Protein AF-A0A3T1CAH4-F1 (afdb_monomer_lite)

Radius of gyration: 16.32 Å; chains: 1; bounding box: 44×42×36 Å

Sequence (102 aa):
MAYEGTAIPLAWFVMNKAGNSCTDERIKLLEKVIRQLGPSKIAGLIGDREFIGSQWFDYLIKSEIPFYMRIREDTLVEGARNGYAVSLRDVFRHLKEGKKKC

Secondary structure (DSSP, 8-state):
-EETTEEPP------SSSSPPPHHHHHHHHHHHHHHH-GGG---EEE-TTS--HHHHHHHHHTT--EEE---TT-EEE-TTTS-EEEHHHHHTTPPTT----

pLDDT: mean 87.18, std 7.25, range [49.06, 94.44]

Foldseek 3Di:
DADPNHDDDPDDDDDPDPDDDDLVRVLVGVVVSCVVCPLVNQQAEEEEQVQDDPVSVVSCVVVVGHYDYHHDQQDWDQDPPPRDTDGNCVVCVVPDPPDDDD

Structure (mmCIF, N/CA/C/O backbone):
data_AF-A0A3T1CAH4-F1
#
_entry.id   AF-A0A3T1CAH4-F1
#
loop_
_atom_site.group_PDB
_atom_site.id
_atom_site.type_symbol
_atom_site.label_atom_id
_atom_site.label_alt_id
_atom_site.label_comp_id
_atom_site.label_asym_id
_atom_site.label_entity_id
_atom_site.label_seq_id
_atom_site.pdbx_PDB_ins_code
_atom_site.Cartn_x
_atom_site.Cartn_y
_atom_site.Cartn_z
_atom_site.occupancy
_atom_site.B_iso_or_equiv
_atom_site.auth_seq_id
_atom_site.auth_comp_id
_atom_site.auth_asym_id
_atom_site.auth_atom_id
_atom_site.pdbx_PDB_model_num
ATOM 1 N N . MET A 1 1 ? -11.649 -2.614 3.405 1.00 61.56 1 MET A N 1
ATOM 2 C CA . MET A 1 1 ? -12.654 -3.389 4.160 1.00 61.56 1 MET A CA 1
ATOM 3 C C . MET A 1 1 ? -14.029 -2.954 3.704 1.00 61.56 1 MET A C 1
ATOM 5 O O . MET A 1 1 ? -14.239 -1.758 3.548 1.00 61.56 1 MET A O 1
ATOM 9 N N . ALA A 1 2 ? -14.919 -3.907 3.463 1.00 77.31 2 ALA A N 1
ATOM 10 C CA . ALA A 1 2 ? -16.329 -3.645 3.233 1.00 77.31 2 ALA A CA 1
ATOM 11 C C . ALA A 1 2 ? -17.116 -4.573 4.157 1.00 77.31 2 ALA A C 1
ATOM 13 O O . ALA A 1 2 ? -16.787 -5.754 4.252 1.00 77.31 2 ALA A O 1
ATOM 14 N N . TYR A 1 3 ? -18.096 -4.030 4.862 1.00 83.50 3 TYR A N 1
ATOM 15 C CA . TYR A 1 3 ? -19.035 -4.801 5.661 1.00 83.50 3 TYR A CA 1
ATOM 16 C C . TYR A 1 3 ? -20.366 -4.780 4.917 1.00 83.50 3 TYR A C 1
ATOM 18 O O . TYR A 1 3 ? -20.869 -3.701 4.613 1.00 83.50 3 TYR A O 1
ATOM 26 N N . GLU A 1 4 ? -20.870 -5.954 4.531 1.00 90.81 4 GLU A N 1
ATOM 27 C CA . GLU A 1 4 ? -22.120 -6.088 3.760 1.00 90.81 4 GLU A CA 1
ATOM 28 C C . GLU A 1 4 ? -22.153 -5.199 2.499 1.00 90.81 4 GLU A C 1
ATOM 30 O O . GLU A 1 4 ? -23.119 -4.503 2.206 1.00 90.81 4 GLU A O 1
ATOM 35 N N . GLY A 1 5 ? -21.038 -5.168 1.760 1.00 90.00 5 GLY A N 1
ATOM 36 C CA . GLY A 1 5 ? -20.896 -4.351 0.547 1.00 90.00 5 GLY A CA 1
ATOM 37 C C . GLY A 1 5 ? -20.651 -2.858 0.797 1.00 90.00 5 GLY A C 1
ATOM 38 O O . GLY A 1 5 ? -20.352 -2.128 -0.145 1.00 90.00 5 GLY A O 1
ATOM 39 N N . THR A 1 6 ? -20.686 -2.404 2.050 1.00 87.88 6 THR A N 1
ATOM 40 C CA . THR A 1 6 ? -20.464 -1.002 2.414 1.00 87.88 6 THR A 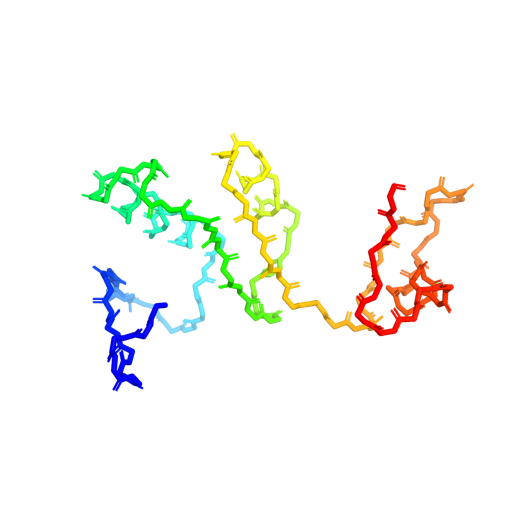CA 1
ATOM 41 C C . THR A 1 6 ? -19.029 -0.776 2.871 1.00 87.88 6 THR A C 1
ATOM 43 O O . THR A 1 6 ? -18.547 -1.415 3.809 1.00 87.88 6 THR A O 1
ATOM 46 N N . ALA A 1 7 ? -18.324 0.153 2.226 1.00 88.38 7 ALA A N 1
ATOM 47 C CA . ALA A 1 7 ? -16.998 0.570 2.666 1.00 88.38 7 ALA A CA 1
ATOM 48 C C . ALA A 1 7 ? -17.106 1.417 3.942 1.00 88.38 7 ALA A C 1
ATOM 50 O O . ALA A 1 7 ? -17.746 2.466 3.942 1.00 88.38 7 ALA A O 1
ATOM 51 N N . ILE A 1 8 ? -16.455 0.974 5.019 1.00 89.12 8 ILE A N 1
ATOM 52 C CA . ILE A 1 8 ? -16.429 1.702 6.293 1.00 89.12 8 ILE A CA 1
ATOM 53 C C . ILE A 1 8 ? -15.065 2.390 6.437 1.00 89.12 8 ILE A C 1
ATOM 55 O O . ILE A 1 8 ? -14.041 1.697 6.492 1.00 89.12 8 ILE A O 1
ATOM 59 N N . PRO A 1 9 ? -15.013 3.733 6.500 1.00 91.00 9 PRO A N 1
ATOM 60 C CA . PRO A 1 9 ? -13.768 4.446 6.736 1.00 91.00 9 PRO A CA 1
ATOM 61 C C . PRO A 1 9 ? -13.323 4.248 8.190 1.00 91.00 9 PRO A C 1
ATOM 63 O O . PRO A 1 9 ? -14.076 4.509 9.122 1.00 91.00 9 PRO A O 1
ATOM 66 N N . LEU A 1 10 ? -12.081 3.805 8.389 1.00 90.19 10 LEU A N 1
ATOM 67 C CA . LEU A 1 10 ? -11.521 3.587 9.731 1.00 90.19 10 LEU A CA 1
ATOM 68 C C . LEU A 1 10 ? -10.802 4.816 10.282 1.00 90.19 10 LEU A C 1
ATOM 70 O O . LEU A 1 10 ? -10.833 5.093 11.476 1.00 90.19 10 LEU A O 1
ATOM 74 N N . ALA A 1 11 ? -10.103 5.532 9.407 1.00 91.62 11 ALA A N 1
ATOM 75 C CA . ALA A 1 11 ? -9.340 6.711 9.758 1.00 91.62 11 ALA A CA 1
ATOM 76 C C . ALA A 1 11 ? -9.207 7.611 8.533 1.00 91.62 11 ALA A C 1
ATOM 78 O O . ALA A 1 11 ? -9.092 7.136 7.404 1.00 91.62 11 ALA A O 1
ATOM 79 N N . TRP A 1 12 ? -9.174 8.914 8.781 1.00 92.12 12 TRP A N 1
ATOM 80 C CA . TRP A 1 12 ? -8.864 9.937 7.793 1.00 92.12 12 TRP A CA 1
ATOM 81 C C . TRP A 1 12 ? -8.148 11.104 8.474 1.00 92.12 12 TRP A C 1
ATOM 83 O O . TRP A 1 12 ? -8.161 11.240 9.705 1.00 92.12 12 TRP A O 1
ATOM 93 N N . PHE A 1 13 ? -7.532 11.949 7.654 1.00 87.69 13 PHE A N 1
ATOM 94 C CA . PHE A 1 13 ? -7.056 13.269 8.044 1.00 87.69 13 PHE A CA 1
ATOM 95 C C . PHE A 1 13 ? -7.684 14.299 7.114 1.00 87.69 13 PHE A C 1
ATOM 97 O O . PHE A 1 13 ? -7.812 14.054 5.916 1.00 87.69 13 PHE A O 1
ATOM 104 N N . VAL A 1 14 ? -8.059 15.452 7.664 1.00 88.00 14 VAL A N 1
ATOM 105 C CA . VAL A 1 14 ? -8.413 16.616 6.851 1.00 88.00 14 VAL A CA 1
ATOM 106 C C . VAL A 1 14 ? -7.116 17.337 6.520 1.00 88.00 14 VAL A C 1
ATOM 108 O O . VAL A 1 14 ? -6.363 17.716 7.417 1.00 88.00 14 VAL A O 1
ATOM 111 N N . MET A 1 15 ? -6.824 17.467 5.232 1.00 82.81 15 MET A N 1
ATOM 112 C CA . MET A 1 15 ? -5.585 18.066 4.758 1.00 82.81 15 MET A CA 1
ATOM 113 C C . MET A 1 15 ? -5.827 19.541 4.441 1.00 82.81 15 MET A C 1
ATOM 115 O O . MET A 1 15 ? -6.630 19.863 3.573 1.00 82.81 15 MET A O 1
ATOM 119 N N . ASN A 1 16 ? -5.095 20.441 5.102 1.00 80.38 16 ASN A N 1
ATOM 120 C CA . ASN A 1 16 ? -5.120 21.884 4.815 1.00 80.38 16 ASN A CA 1
ATOM 121 C C . ASN A 1 16 ? -4.214 22.257 3.625 1.00 80.38 16 ASN A C 1
ATOM 123 O O . ASN A 1 16 ? -3.519 23.269 3.650 1.00 80.38 16 ASN A O 1
ATOM 127 N N . LYS A 1 17 ? -4.180 21.415 2.588 1.00 81.81 17 LYS A N 1
ATOM 128 C CA . LYS A 1 17 ? -3.428 21.664 1.354 1.00 81.81 17 LYS A CA 1
ATOM 129 C C . LYS A 1 17 ? -4.221 21.189 0.143 1.00 81.81 17 LYS A C 1
ATOM 131 O O . LYS A 1 17 ? -4.947 20.203 0.226 1.00 81.81 17 LYS A O 1
ATOM 136 N N . ALA A 1 18 ? -4.045 21.874 -0.983 1.00 72.25 18 ALA A N 1
ATOM 137 C CA . ALA A 1 18 ? -4.533 21.401 -2.271 1.00 72.25 18 ALA A CA 1
ATOM 138 C C . ALA A 1 18 ? -3.596 20.299 -2.797 1.00 72.25 18 ALA A C 1
ATOM 140 O O . ALA A 1 18 ? -2.383 20.500 -2.861 1.00 72.25 18 ALA A O 1
ATOM 141 N N . GLY A 1 19 ? -4.150 19.141 -3.162 1.00 70.00 19 GLY A N 1
ATOM 142 C CA . GLY A 1 19 ? -3.410 18.024 -3.760 1.00 70.00 19 GLY A CA 1
ATOM 143 C C . GLY A 1 19 ? -3.479 16.714 -2.969 1.00 70.00 19 GLY A C 1
ATOM 144 O O . GLY A 1 19 ? -4.152 16.609 -1.946 1.00 70.00 19 GLY A O 1
ATOM 145 N N . ASN A 1 20 ? -2.779 15.699 -3.476 1.00 76.25 20 ASN A N 1
ATOM 146 C CA . ASN A 1 20 ? -2.813 14.329 -2.959 1.00 76.25 20 ASN A CA 1
ATOM 147 C C . ASN A 1 20 ? -1.946 14.139 -1.699 1.00 76.25 20 ASN A C 1
ATOM 149 O O . ASN A 1 20 ? -1.057 14.939 -1.392 1.00 76.25 20 ASN A O 1
ATOM 153 N N . SER A 1 21 ? -2.180 13.037 -0.979 1.00 78.19 21 SER A N 1
ATOM 154 C CA . SER A 1 21 ? -1.360 12.634 0.170 1.00 78.19 21 SER A CA 1
ATOM 155 C C . SER A 1 21 ? 0.078 12.306 -0.236 1.00 78.19 21 SER A C 1
ATOM 157 O O . SER A 1 21 ? 0.290 11.573 -1.206 1.00 78.19 21 SER A O 1
ATOM 159 N N . CYS A 1 22 ? 1.065 12.759 0.538 1.00 87.06 22 CYS A N 1
ATOM 160 C CA . CYS A 1 22 ? 2.445 12.294 0.403 1.00 87.06 22 CYS A CA 1
ATOM 161 C C . CYS A 1 22 ? 2.646 10.935 1.098 1.00 87.06 22 CYS A C 1
ATOM 163 O O . CYS A 1 22 ? 1.771 10.431 1.807 1.00 87.06 22 CYS A O 1
ATOM 165 N N . THR A 1 23 ? 3.798 10.300 0.880 1.00 89.88 23 THR A N 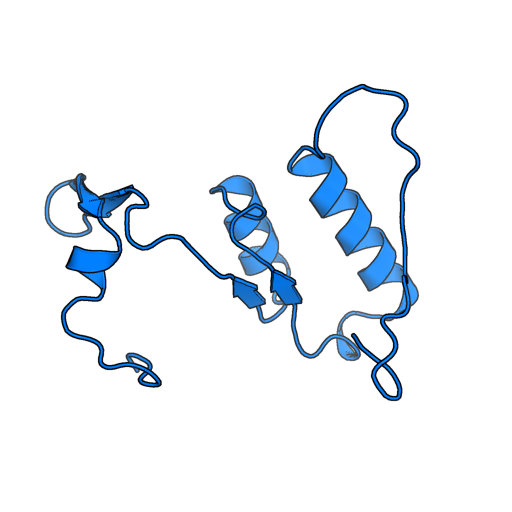1
ATOM 166 C CA . THR A 1 23 ? 4.125 8.998 1.489 1.00 89.88 23 THR A CA 1
ATOM 167 C C . THR A 1 23 ? 4.093 9.050 3.017 1.00 89.88 23 THR A C 1
ATOM 169 O O . THR A 1 23 ? 3.488 8.177 3.633 1.00 89.88 23 THR A O 1
ATOM 172 N N . ASP A 1 24 ? 4.622 10.110 3.629 1.00 90.62 24 ASP A N 1
ATOM 173 C CA . ASP A 1 24 ? 4.635 10.254 5.090 1.00 90.62 24 ASP A CA 1
ATOM 174 C C . ASP A 1 24 ? 3.227 10.372 5.688 1.00 90.62 24 ASP A C 1
ATOM 176 O O . ASP A 1 24 ? 2.945 9.819 6.749 1.00 90.62 24 ASP A O 1
ATOM 180 N N . GLU A 1 25 ? 2.312 11.070 5.010 1.00 90.94 25 GLU A N 1
ATOM 181 C CA . GLU A 1 25 ? 0.910 11.178 5.438 1.00 90.94 25 GLU A CA 1
ATOM 182 C C . GLU A 1 25 ? 0.204 9.823 5.379 1.00 90.94 25 GLU A C 1
ATOM 184 O O . GLU A 1 25 ? -0.551 9.473 6.289 1.00 90.94 25 GLU A O 1
ATOM 189 N N . ARG A 1 26 ? 0.495 9.032 4.342 1.00 90.94 26 ARG A N 1
ATOM 190 C CA . ARG A 1 26 ? -0.034 7.672 4.187 1.00 90.94 26 ARG A CA 1
ATOM 191 C C . ARG A 1 26 ? 0.502 6.731 5.261 1.00 90.94 26 ARG A C 1
ATOM 193 O O . ARG A 1 26 ? -0.281 5.988 5.847 1.00 90.94 26 ARG A O 1
ATOM 200 N N . ILE A 1 27 ? 1.797 6.815 5.573 1.00 93.12 27 ILE A N 1
ATOM 201 C CA . ILE A 1 27 ? 2.419 6.063 6.672 1.00 93.12 27 ILE A CA 1
ATOM 202 C C . ILE A 1 27 ? 1.750 6.425 8.000 1.00 93.12 27 ILE A C 1
ATOM 204 O O . ILE A 1 27 ? 1.255 5.544 8.697 1.00 93.12 27 ILE A O 1
ATOM 208 N N . LYS A 1 28 ? 1.622 7.719 8.313 1.00 93.94 28 LYS A N 1
ATOM 209 C CA . LYS A 1 28 ? 0.958 8.184 9.545 1.00 93.94 28 LYS A CA 1
ATOM 210 C C . LYS A 1 28 ? -0.484 7.687 9.660 1.00 93.94 28 LYS A C 1
ATOM 212 O O . LYS A 1 28 ? -0.939 7.369 10.763 1.00 93.94 28 LYS A O 1
ATOM 217 N N . LEU A 1 29 ? -1.211 7.630 8.543 1.00 93.50 29 LEU A N 1
ATOM 218 C CA . LEU A 1 29 ? -2.585 7.130 8.517 1.00 93.50 29 LEU A CA 1
ATOM 219 C C . LEU A 1 29 ? -2.631 5.631 8.809 1.00 93.50 29 LEU A C 1
ATOM 221 O O . LEU A 1 29 ? -3.423 5.192 9.642 1.00 93.50 29 LEU A O 1
ATOM 225 N N . LEU A 1 30 ? -1.756 4.861 8.164 1.00 92.94 30 LEU A N 1
ATOM 226 C CA . LEU A 1 30 ? -1.663 3.421 8.359 1.00 92.94 30 LEU A CA 1
ATOM 227 C C . LEU A 1 30 ? -1.249 3.076 9.795 1.00 92.94 30 LEU A C 1
ATOM 229 O O . LEU A 1 30 ? -1.906 2.263 10.438 1.00 92.94 30 LEU A O 1
ATOM 233 N N . GLU A 1 31 ? -0.258 3.765 10.357 1.00 94.00 31 GLU A N 1
ATOM 234 C CA . GLU A 1 31 ? 0.120 3.596 11.761 1.00 94.00 31 GLU A CA 1
ATOM 235 C C . GLU A 1 31 ? -1.027 3.907 12.727 1.00 94.00 31 GLU A C 1
ATOM 237 O O . GLU A 1 31 ? -1.185 3.229 13.742 1.00 94.00 31 GLU A O 1
ATOM 242 N N . LYS A 1 32 ? -1.846 4.928 12.436 1.00 94.44 32 LYS A N 1
ATOM 243 C CA . LYS A 1 32 ? -3.028 5.243 13.249 1.00 94.44 32 LYS A CA 1
ATOM 244 C C . LYS A 1 32 ? -4.008 4.071 13.259 1.00 94.44 32 LYS A C 1
ATOM 246 O O . LYS A 1 32 ? -4.485 3.708 14.330 1.00 94.44 32 LYS A O 1
ATOM 251 N N . VAL A 1 33 ? -4.256 3.461 12.101 1.00 93.25 33 VAL A N 1
ATOM 252 C CA . VAL A 1 33 ? -5.111 2.271 11.983 1.00 93.25 33 VAL A CA 1
ATOM 253 C C . VAL A 1 33 ? -4.504 1.079 12.729 1.00 93.25 33 VAL A C 1
ATOM 255 O O . VAL A 1 33 ? -5.201 0.439 13.513 1.00 93.25 33 VAL A O 1
ATOM 258 N N . ILE A 1 34 ? -3.206 0.810 12.554 1.00 92.38 34 ILE A N 1
ATOM 259 C CA . ILE A 1 34 ? -2.508 -0.300 13.225 1.00 92.38 34 ILE A CA 1
ATOM 260 C C . ILE A 1 34 ? -2.569 -0.148 14.746 1.00 92.38 34 ILE A C 1
ATOM 262 O O . ILE A 1 34 ? -2.891 -1.110 15.438 1.00 92.38 34 ILE A O 1
ATOM 266 N N . ARG A 1 35 ? -2.324 1.058 15.275 1.00 93.19 35 ARG A N 1
ATOM 267 C CA . ARG A 1 35 ? -2.415 1.334 16.719 1.00 93.19 35 ARG A CA 1
ATOM 268 C C . ARG A 1 35 ? -3.819 1.100 17.280 1.00 93.19 35 ARG A C 1
ATOM 270 O O . ARG A 1 35 ? -3.940 0.701 18.430 1.00 93.19 35 ARG A O 1
ATOM 277 N N . GLN A 1 36 ? -4.865 1.357 16.494 1.00 92.19 36 GLN A N 1
ATOM 278 C CA . GLN A 1 36 ? -6.256 1.201 16.934 1.00 92.19 36 GLN A CA 1
ATOM 279 C C . GLN A 1 36 ? -6.758 -0.244 16.843 1.00 92.19 36 GLN A C 1
ATOM 281 O O . GLN A 1 36 ? -7.457 -0.707 17.742 1.00 92.19 36 GLN A O 1
ATOM 286 N N . LEU A 1 37 ? -6.425 -0.963 15.769 1.00 90.38 37 LEU A N 1
ATOM 287 C CA . LEU A 1 37 ? -6.895 -2.337 15.560 1.00 90.38 37 LEU A CA 1
ATOM 288 C C . LEU A 1 37 ? -5.998 -3.378 16.240 1.00 90.38 37 LEU A C 1
ATOM 290 O O . LEU A 1 37 ? -6.488 -4.417 16.688 1.00 90.38 37 LEU A O 1
ATOM 294 N N . GLY A 1 38 ? -4.701 -3.090 16.322 1.00 89.19 38 GLY A N 1
ATOM 295 C CA . GLY A 1 38 ? -3.646 -4.055 16.600 1.00 89.19 38 GLY A CA 1
ATOM 296 C C . GLY A 1 38 ? -3.196 -4.778 15.319 1.00 89.19 38 GLY A C 1
ATOM 297 O O . GLY A 1 38 ? -4.040 -5.153 14.499 1.00 89.19 38 GLY A O 1
ATOM 298 N N . PRO A 1 39 ? -1.884 -5.012 15.129 1.00 85.69 39 PRO A N 1
ATOM 299 C CA . PRO A 1 39 ? -1.348 -5.599 13.896 1.00 85.69 39 PRO A CA 1
ATOM 300 C C . PRO A 1 39 ? -1.881 -7.013 13.622 1.00 85.69 39 PRO A C 1
ATOM 302 O O . PRO A 1 39 ? -2.137 -7.358 12.474 1.00 85.69 39 PRO A O 1
ATOM 305 N N . SER A 1 40 ? -2.156 -7.804 14.665 1.00 87.94 40 SER A N 1
ATOM 306 C CA . SER A 1 40 ? -2.693 -9.169 14.541 1.00 87.94 40 SER A CA 1
ATOM 307 C C . SER A 1 40 ? -4.090 -9.247 13.916 1.00 87.94 40 SER A C 1
ATOM 309 O O . SER A 1 40 ? -4.498 -10.315 13.467 1.00 87.94 40 SER A O 1
ATOM 311 N N . LYS A 1 41 ? -4.831 -8.132 13.868 1.00 89.19 41 LYS A N 1
ATOM 312 C CA . LYS A 1 41 ? -6.161 -8.061 13.243 1.00 89.19 41 LYS A CA 1
ATOM 313 C C . LYS A 1 41 ? -6.113 -7.631 11.776 1.00 89.19 41 LYS A C 1
ATOM 315 O O . LYS A 1 41 ? -7.159 -7.509 11.142 1.00 89.19 41 LYS A O 1
ATOM 320 N N . ILE A 1 42 ? -4.923 -7.383 11.232 1.00 90.50 42 ILE A N 1
ATOM 321 C CA . ILE A 1 42 ? -4.730 -6.925 9.858 1.00 90.50 42 ILE A CA 1
ATOM 322 C C . ILE A 1 42 ? -4.195 -8.098 9.037 1.00 90.50 42 ILE A C 1
ATOM 324 O O . ILE A 1 42 ? -3.005 -8.385 9.041 1.00 90.50 42 ILE A O 1
ATOM 328 N N . ALA A 1 43 ? -5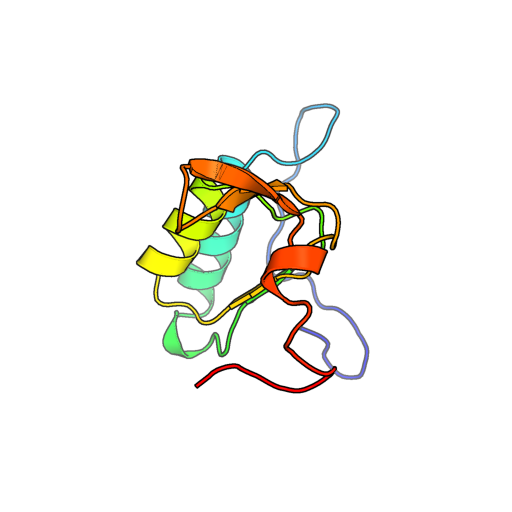.083 -8.769 8.301 1.00 91.94 43 ALA A N 1
ATOM 329 C CA . ALA A 1 43 ? -4.690 -9.861 7.403 1.00 91.94 43 ALA A CA 1
ATOM 330 C C . ALA A 1 43 ? -3.860 -9.373 6.202 1.00 91.94 43 ALA A C 1
ATOM 332 O O . ALA A 1 43 ? -3.069 -10.123 5.634 1.00 91.94 43 ALA A O 1
ATOM 333 N N . GLY A 1 44 ? -4.053 -8.115 5.803 1.00 91.94 44 GLY A N 1
ATOM 334 C CA . GLY A 1 44 ? -3.199 -7.458 4.832 1.00 91.94 44 GLY A CA 1
ATOM 335 C C . GLY A 1 44 ? -3.747 -6.131 4.322 1.00 91.94 44 GLY A C 1
ATOM 336 O O . GLY A 1 44 ? -4.910 -5.783 4.537 1.00 91.94 44 GLY A O 1
ATOM 337 N N . LEU A 1 45 ? -2.885 -5.393 3.632 1.00 92.75 45 LEU A N 1
ATOM 338 C CA . LEU A 1 45 ? -3.181 -4.109 3.010 1.00 92.75 45 LEU A CA 1
ATOM 339 C C . LEU A 1 45 ? -3.387 -4.278 1.503 1.00 92.75 45 LEU A C 1
ATOM 341 O O . LEU A 1 45 ? -2.544 -4.850 0.821 1.00 92.75 45 LEU A O 1
ATOM 345 N N . ILE A 1 46 ? -4.477 -3.736 0.967 1.00 92.81 46 ILE A N 1
ATOM 346 C CA . ILE A 1 46 ? -4.721 -3.680 -0.480 1.00 92.81 46 ILE A CA 1
ATOM 347 C C . ILE A 1 46 ? -4.655 -2.217 -0.914 1.00 92.81 46 ILE A C 1
ATOM 349 O O . ILE A 1 46 ? -5.307 -1.377 -0.293 1.00 92.81 46 ILE A O 1
ATOM 353 N N . GLY A 1 47 ? -3.898 -1.909 -1.968 1.00 91.19 47 GLY A N 1
ATOM 354 C CA . GLY A 1 47 ? -3.802 -0.554 -2.518 1.00 91.19 47 GLY A CA 1
ATOM 355 C C . GLY A 1 47 ? -3.812 -0.519 -4.047 1.00 91.19 47 GLY A C 1
ATOM 356 O O . GLY A 1 47 ? -3.414 -1.474 -4.715 1.00 91.19 47 GLY A O 1
ATOM 357 N N . ASP A 1 48 ? -4.305 0.589 -4.603 1.00 90.25 48 ASP A N 1
ATOM 358 C CA . ASP A 1 48 ? -4.333 0.840 -6.052 1.00 90.25 48 ASP A CA 1
ATOM 359 C C . ASP A 1 48 ? -3.042 1.550 -6.523 1.00 90.25 48 ASP A C 1
ATOM 361 O O . ASP A 1 48 ? -2.150 1.865 -5.735 1.00 90.25 48 ASP A O 1
ATOM 365 N N . ARG A 1 49 ? -2.963 1.841 -7.823 1.00 88.12 49 ARG A N 1
ATOM 366 C CA . ARG A 1 49 ? -1.820 2.390 -8.570 1.00 88.12 49 ARG A CA 1
ATOM 367 C C . ARG A 1 49 ? -1.283 3.727 -8.061 1.00 88.12 49 ARG A C 1
ATOM 369 O O . ARG A 1 49 ? -0.193 4.119 -8.458 1.00 88.12 49 ARG A O 1
ATOM 376 N N . GLU A 1 50 ? -2.026 4.428 -7.211 1.00 85.38 50 GLU A N 1
ATOM 377 C CA . GLU A 1 50 ? -1.591 5.686 -6.590 1.00 85.38 50 GLU A CA 1
ATOM 378 C C . GLU A 1 50 ? -0.680 5.467 -5.368 1.00 85.38 50 GLU A C 1
ATOM 380 O O . GLU A 1 50 ? 0.015 6.388 -4.928 1.00 85.38 50 GLU A O 1
ATOM 385 N N . PHE A 1 51 ? -0.649 4.248 -4.821 1.00 84.12 51 PHE A N 1
ATOM 386 C CA . PHE A 1 51 ? 0.115 3.865 -3.631 1.00 84.12 51 PHE A CA 1
ATOM 387 C C . PHE A 1 51 ? 1.413 3.151 -4.021 1.00 84.12 51 PHE A C 1
ATOM 389 O O . PHE A 1 51 ? 1.635 1.986 -3.693 1.00 84.12 51 PHE A O 1
ATOM 396 N N . ILE A 1 52 ? 2.266 3.869 -4.753 1.00 82.25 52 ILE A N 1
ATOM 397 C CA . ILE A 1 52 ? 3.556 3.387 -5.261 1.00 82.25 52 ILE A CA 1
ATOM 398 C C . ILE A 1 52 ? 4.716 4.261 -4.757 1.00 82.25 52 ILE A C 1
ATOM 400 O O . ILE A 1 52 ? 4.518 5.422 -4.396 1.00 82.25 52 ILE A O 1
ATOM 404 N N . GLY A 1 53 ? 5.930 3.704 -4.749 1.00 86.00 53 GLY A N 1
ATOM 405 C CA . GLY A 1 53 ? 7.174 4.401 -4.392 1.00 86.00 53 GLY A CA 1
ATOM 406 C C . GLY A 1 53 ? 8.066 3.573 -3.466 1.00 86.00 53 GLY A C 1
ATOM 407 O O . GLY A 1 53 ? 7.561 2.829 -2.629 1.00 86.00 53 GLY A O 1
ATOM 408 N N . SER A 1 54 ? 9.389 3.705 -3.597 1.00 87.81 54 SER A N 1
ATOM 409 C CA . SER A 1 54 ? 10.369 2.923 -2.821 1.00 87.81 54 SER A CA 1
ATOM 410 C C . SER A 1 54 ? 10.171 3.073 -1.313 1.00 87.81 54 SER A C 1
ATOM 412 O O . SER A 1 54 ? 9.971 2.079 -0.629 1.00 87.81 54 SER A O 1
ATOM 414 N N . GLN A 1 55 ? 10.081 4.310 -0.815 1.00 91.69 55 GLN A N 1
ATOM 415 C CA . GLN A 1 55 ? 9.851 4.592 0.609 1.00 91.69 55 GLN A CA 1
ATOM 416 C C . GLN A 1 55 ? 8.566 3.932 1.143 1.00 91.69 55 GLN A C 1
ATOM 418 O O . GLN A 1 55 ? 8.520 3.485 2.288 1.00 91.69 55 GLN A O 1
ATOM 423 N N . TRP A 1 56 ? 7.517 3.862 0.318 1.00 91.88 56 TRP A N 1
ATOM 424 C CA . TRP A 1 56 ? 6.260 3.217 0.690 1.00 91.88 56 TRP A CA 1
ATOM 425 C C . TRP A 1 56 ? 6.427 1.699 0.808 1.00 91.88 56 TRP A C 1
ATOM 427 O O . TRP A 1 56 ? 6.042 1.121 1.822 1.00 91.88 56 TRP A O 1
ATOM 437 N N . PHE A 1 57 ? 7.049 1.059 -0.186 1.00 91.50 57 PHE A N 1
ATOM 438 C CA . PHE A 1 57 ? 7.320 -0.379 -0.142 1.00 91.50 57 PHE A CA 1
ATOM 439 C C . PHE A 1 57 ? 8.281 -0.755 0.990 1.00 91.50 57 PHE A C 1
ATOM 441 O O . PHE A 1 57 ? 8.013 -1.720 1.700 1.00 91.50 57 PHE A O 1
ATOM 448 N N . ASP A 1 58 ? 9.331 0.034 1.222 1.00 93.25 58 ASP A N 1
ATOM 449 C CA . ASP A 1 58 ? 10.278 -0.181 2.319 1.00 93.25 58 ASP A CA 1
ATOM 450 C C . ASP A 1 58 ? 9.581 -0.152 3.679 1.00 93.25 58 ASP A C 1
ATOM 452 O O . ASP A 1 58 ? 9.853 -0.992 4.537 1.00 93.25 58 ASP A O 1
ATOM 456 N N . TYR A 1 59 ? 8.664 0.799 3.880 1.00 93.56 59 TYR A N 1
ATOM 457 C CA . TYR A 1 59 ? 7.860 0.859 5.095 1.00 93.56 59 TYR A CA 1
ATOM 458 C C . TYR A 1 59 ? 6.993 -0.396 5.253 1.00 93.56 59 TYR A C 1
ATOM 460 O O . TYR A 1 59 ? 6.996 -1.009 6.319 1.00 93.56 59 TYR A O 1
ATOM 468 N N . LEU A 1 60 ? 6.283 -0.807 4.198 1.00 92.44 60 LEU A N 1
ATOM 469 C CA . LEU A 1 60 ? 5.392 -1.966 4.262 1.00 92.44 60 LEU A CA 1
ATOM 470 C C . LEU A 1 60 ? 6.150 -3.265 4.542 1.00 92.44 60 LEU A C 1
ATOM 472 O O . LEU A 1 60 ? 5.727 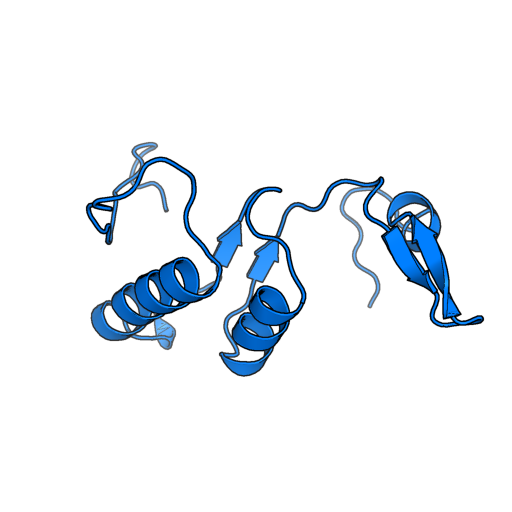-4.033 5.403 1.00 92.44 60 LEU A O 1
ATOM 476 N N . ILE A 1 61 ? 7.293 -3.470 3.885 1.00 92.44 61 ILE A N 1
ATOM 477 C CA . ILE A 1 61 ? 8.169 -4.624 4.121 1.00 92.44 61 ILE A CA 1
ATOM 478 C C . ILE A 1 61 ? 8.642 -4.642 5.580 1.00 92.44 61 ILE A C 1
ATOM 480 O O . ILE A 1 61 ? 8.533 -5.671 6.240 1.00 92.44 61 ILE A O 1
ATOM 484 N N . LYS A 1 62 ? 9.099 -3.500 6.114 1.00 93.19 62 LYS A N 1
ATOM 485 C CA . LYS A 1 62 ? 9.548 -3.384 7.515 1.00 93.19 62 LYS A CA 1
ATOM 486 C C . LYS A 1 62 ? 8.421 -3.541 8.534 1.00 93.19 62 LYS A C 1
ATOM 488 O O . LYS A 1 62 ? 8.690 -3.930 9.663 1.00 93.19 62 LYS A O 1
ATOM 493 N N . SER A 1 63 ? 7.185 -3.214 8.163 1.00 89.19 63 SER A N 1
ATOM 494 C CA . SER A 1 63 ? 6.022 -3.347 9.047 1.00 89.19 63 SER A CA 1
ATOM 495 C C . SER A 1 63 ? 5.543 -4.791 9.219 1.00 89.19 63 SER A C 1
ATOM 497 O O . SER A 1 63 ? 4.673 -5.032 10.050 1.00 89.19 63 SER A O 1
ATOM 499 N N . GLU A 1 64 ? 6.071 -5.728 8.420 1.00 88.81 64 GLU A N 1
ATOM 500 C CA . GLU A 1 64 ? 5.666 -7.142 8.378 1.00 88.81 64 GLU A CA 1
ATOM 501 C C . GLU A 1 64 ? 4.165 -7.357 8.105 1.00 88.81 64 GLU A C 1
ATOM 503 O O . GLU A 1 64 ? 3.611 -8.427 8.356 1.00 88.81 64 GLU A O 1
ATOM 508 N N . ILE A 1 65 ? 3.488 -6.351 7.543 1.00 86.25 65 ILE A N 1
ATOM 509 C CA . ILE A 1 65 ? 2.085 -6.441 7.139 1.00 86.25 65 ILE A CA 1
ATOM 510 C C . ILE A 1 65 ? 2.028 -6.997 5.715 1.00 86.25 65 ILE A C 1
ATOM 512 O O . ILE A 1 65 ? 2.563 -6.365 4.800 1.00 86.25 65 ILE A O 1
ATOM 516 N N . PRO A 1 66 ? 1.341 -8.129 5.472 1.00 91.75 66 PRO A N 1
ATOM 517 C CA . PRO A 1 66 ? 1.127 -8.621 4.117 1.00 91.75 66 PRO A CA 1
ATOM 518 C C . PRO A 1 66 ? 0.434 -7.559 3.263 1.00 91.75 66 PRO A C 1
ATOM 520 O O . PRO A 1 66 ? -0.543 -6.950 3.698 1.00 91.75 66 PRO A O 1
ATOM 523 N N . PHE A 1 67 ? 0.895 -7.330 2.036 1.00 92.94 67 PHE A N 1
ATOM 524 C CA . PHE A 1 67 ? 0.294 -6.318 1.170 1.00 92.94 67 PHE A CA 1
ATOM 525 C C . PHE A 1 67 ? 0.138 -6.779 -0.277 1.00 92.94 67 PHE A C 1
ATOM 527 O O . PHE A 1 67 ? 0.892 -7.604 -0.789 1.00 92.94 67 PHE A O 1
ATOM 534 N N . TYR A 1 68 ? -0.854 -6.195 -0.942 1.00 92.25 68 TYR A N 1
ATOM 535 C CA . T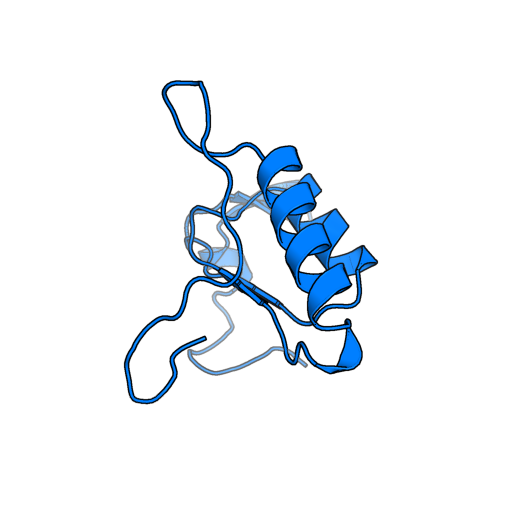YR A 1 68 ? -1.220 -6.448 -2.327 1.00 92.25 68 TYR A CA 1
ATOM 536 C C . TYR A 1 68 ? -1.428 -5.100 -3.014 1.00 92.25 68 TYR A C 1
ATOM 538 O O . TYR A 1 68 ? -2.434 -4.424 -2.798 1.00 92.25 68 TYR A O 1
ATOM 546 N N . MET A 1 69 ? -0.456 -4.692 -3.824 1.00 92.31 69 MET A N 1
ATOM 547 C CA . MET A 1 69 ? -0.490 -3.406 -4.518 1.00 92.31 69 MET A CA 1
ATOM 548 C C . MET A 1 69 ? -0.717 -3.621 -6.003 1.00 92.31 69 MET A C 1
ATOM 550 O O . MET A 1 69 ? -0.016 -4.405 -6.644 1.00 92.31 69 MET A O 1
ATOM 554 N N . ARG A 1 70 ? -1.683 -2.899 -6.567 1.00 91.56 70 ARG A N 1
ATOM 555 C CA . ARG A 1 70 ? -1.852 -2.839 -8.014 1.00 91.56 70 ARG A CA 1
ATOM 556 C C . ARG A 1 70 ? -0.813 -1.884 -8.585 1.00 91.56 70 ARG A C 1
ATOM 558 O O . ARG A 1 70 ? -0.834 -0.697 -8.286 1.00 91.56 70 ARG A O 1
ATOM 565 N N . ILE A 1 71 ? 0.055 -2.390 -9.451 1.00 90.38 71 ILE A N 1
ATOM 566 C CA . ILE A 1 71 ? 1.074 -1.588 -10.134 1.00 90.38 71 ILE A CA 1
ATOM 567 C C . ILE A 1 71 ? 0.758 -1.563 -11.630 1.00 90.38 71 ILE A C 1
ATOM 569 O O . ILE A 1 71 ? 0.229 -2.536 -12.172 1.00 90.38 71 ILE A O 1
ATOM 573 N N . ARG A 1 72 ? 1.029 -0.439 -12.304 1.00 90.19 72 ARG A N 1
ATOM 574 C CA . ARG A 1 72 ? 0.884 -0.371 -13.762 1.00 90.19 72 ARG A CA 1
ATOM 575 C C . ARG A 1 72 ? 1.977 -1.196 -14.436 1.00 90.19 72 ARG A C 1
ATOM 577 O O . ARG A 1 72 ? 3.129 -1.167 -14.011 1.00 90.19 72 ARG A O 1
ATOM 584 N N . GLU A 1 73 ? 1.628 -1.885 -15.510 1.00 90.12 73 GLU A N 1
ATOM 585 C CA . GLU A 1 73 ? 2.556 -2.741 -16.258 1.00 90.12 73 GLU A CA 1
ATOM 586 C C . GLU A 1 73 ? 3.724 -1.978 -16.911 1.00 90.12 73 GLU A C 1
ATOM 588 O O . GLU A 1 73 ? 4.797 -2.543 -17.101 1.00 90.12 73 GLU A O 1
ATOM 593 N N . ASP A 1 74 ? 3.536 -0.693 -17.220 1.00 90.19 74 ASP A N 1
ATOM 594 C CA . ASP A 1 74 ? 4.538 0.194 -17.818 1.00 90.19 74 ASP A CA 1
ATOM 595 C C . ASP A 1 74 ? 5.469 0.840 -16.781 1.00 90.19 74 ASP A C 1
ATOM 597 O O . ASP A 1 74 ? 6.368 1.597 -17.141 1.00 90.19 74 ASP A O 1
ATOM 601 N N . THR A 1 75 ? 5.286 0.526 -15.494 1.00 89.69 75 THR A N 1
ATOM 602 C CA . THR A 1 75 ? 6.194 0.970 -14.431 1.00 89.69 75 THR A CA 1
ATOM 603 C C . THR A 1 75 ? 7.598 0.451 -14.714 1.00 89.69 75 THR A C 1
ATOM 605 O O . THR A 1 75 ? 7.797 -0.754 -14.878 1.00 89.69 75 THR A O 1
ATOM 608 N N . LEU A 1 76 ? 8.565 1.363 -14.760 1.00 89.69 76 LEU A N 1
ATOM 609 C CA . LEU A 1 76 ? 9.971 1.032 -14.939 1.00 89.69 76 LEU A CA 1
ATOM 610 C C . LEU A 1 76 ? 10.600 0.661 -13.597 1.00 89.69 76 LEU A C 1
ATOM 612 O O . LEU A 1 76 ? 10.455 1.386 -12.613 1.00 89.69 76 LEU A O 1
ATOM 616 N N . VAL A 1 77 ? 11.312 -0.459 -13.573 1.00 87.88 77 VAL A N 1
ATOM 617 C CA . VAL A 1 77 ? 12.101 -0.924 -12.430 1.00 87.88 77 VAL A CA 1
ATOM 618 C C . VAL A 1 77 ? 13.529 -1.204 -12.867 1.00 87.88 77 VAL A C 1
ATOM 620 O O . VAL A 1 77 ? 13.796 -1.429 -14.04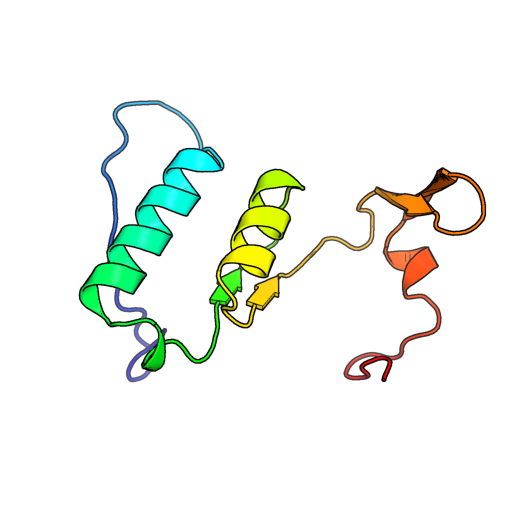7 1.00 87.88 77 VAL A O 1
ATOM 623 N N . GLU A 1 78 ? 14.454 -1.199 -11.917 1.00 87.25 78 GLU A N 1
ATOM 624 C CA . GLU A 1 78 ? 15.839 -1.557 -12.193 1.00 87.25 78 GLU A CA 1
ATOM 625 C C . GLU A 1 78 ? 15.954 -3.055 -12.512 1.00 87.25 78 GLU A C 1
ATOM 627 O O . GLU A 1 78 ? 15.525 -3.923 -11.746 1.00 87.25 78 GLU A O 1
ATOM 632 N N . GLY A 1 79 ? 16.505 -3.367 -13.683 1.00 82.56 79 GLY A N 1
ATOM 633 C CA . GLY A 1 79 ? 16.687 -4.732 -14.143 1.00 82.56 79 GLY A CA 1
ATOM 634 C C . GLY A 1 79 ? 17.773 -5.449 -13.347 1.00 82.56 79 GLY A C 1
ATOM 635 O O . GLY A 1 79 ? 18.949 -5.110 -13.442 1.00 82.56 79 GLY A O 1
ATOM 636 N N . ALA A 1 80 ? 17.403 -6.533 -12.661 1.00 74.44 80 ALA A N 1
ATOM 637 C CA . ALA A 1 80 ? 18.307 -7.314 -11.807 1.00 74.44 80 ALA A CA 1
ATOM 638 C C . ALA A 1 80 ? 19.558 -7.890 -12.511 1.00 74.44 80 ALA A C 1
ATOM 640 O O . ALA A 1 80 ? 20.467 -8.370 -11.844 1.00 74.44 80 ALA A O 1
ATOM 641 N N . ARG A 1 81 ? 19.597 -7.906 -13.851 1.00 74.94 81 ARG A N 1
ATOM 642 C CA . ARG A 1 81 ? 20.707 -8.483 -14.633 1.00 74.94 81 ARG A CA 1
ATOM 643 C C . ARG A 1 81 ? 21.717 -7.458 -15.142 1.00 74.94 81 ARG A C 1
ATOM 645 O O . ARG A 1 81 ? 22.842 -7.842 -15.432 1.00 74.94 81 ARG A O 1
ATOM 652 N N . ASN A 1 82 ? 21.309 -6.209 -15.345 1.00 78.00 82 ASN A N 1
ATOM 653 C CA . ASN A 1 82 ? 22.104 -5.228 -16.089 1.00 78.00 82 ASN A CA 1
ATOM 654 C C . ASN A 1 82 ? 21.930 -3.777 -15.609 1.00 78.00 82 ASN A C 1
ATOM 656 O O . ASN A 1 82 ? 22.537 -2.890 -16.197 1.00 78.00 82 ASN A O 1
ATOM 660 N N . GLY A 1 83 ? 21.112 -3.524 -14.579 1.00 80.44 83 GLY A N 1
ATOM 661 C CA . GLY A 1 83 ? 20.894 -2.188 -14.011 1.00 80.44 83 GLY A CA 1
ATOM 662 C C . GLY A 1 83 ? 20.089 -1.235 -14.903 1.00 80.44 83 GLY A C 1
ATOM 663 O O . GLY A 1 83 ? 19.799 -0.111 -14.502 1.00 80.44 83 GLY A O 1
ATOM 664 N N . TYR A 1 84 ? 19.693 -1.652 -16.110 1.00 87.75 84 TYR A N 1
ATOM 665 C CA . TYR A 1 84 ? 18.868 -0.822 -16.985 1.00 87.75 84 TYR A CA 1
ATOM 666 C C . TYR A 1 84 ? 17.406 -0.849 -16.545 1.00 87.75 84 TYR A C 1
ATOM 668 O O . TYR A 1 84 ? 16.905 -1.860 -16.049 1.00 87.75 84 TYR A O 1
ATOM 676 N N . ALA A 1 85 ? 16.707 0.260 -16.779 1.00 90.19 85 ALA A N 1
ATOM 677 C CA . ALA A 1 85 ? 15.272 0.340 -16.563 1.00 90.19 85 ALA A CA 1
ATOM 678 C C . ALA A 1 85 ? 14.533 -0.643 -17.489 1.00 90.19 85 ALA A C 1
ATOM 680 O O . ALA A 1 85 ? 14.696 -0.606 -18.709 1.00 90.19 85 ALA A O 1
ATOM 681 N N . VAL A 1 86 ? 13.705 -1.507 -16.908 1.00 91.69 86 VAL A N 1
ATOM 682 C CA . VAL A 1 86 ? 12.850 -2.467 -17.615 1.00 91.69 86 VAL A CA 1
ATOM 683 C C . VAL A 1 86 ? 11.406 -2.302 -17.160 1.00 91.69 86 VAL A C 1
ATOM 685 O O . VAL A 1 86 ? 11.150 -1.985 -15.998 1.00 91.69 86 VAL A O 1
ATOM 688 N N . SER A 1 87 ? 10.445 -2.506 -18.062 1.00 91.25 87 SER A N 1
ATOM 689 C CA . SER A 1 87 ? 9.030 -2.435 -17.692 1.00 91.25 87 SER A CA 1
ATOM 690 C C . SER A 1 87 ? 8.624 -3.638 -16.838 1.00 91.25 87 SER A C 1
ATOM 692 O O . SER A 1 87 ? 9.127 -4.751 -17.026 1.00 91.25 87 SER A O 1
ATOM 694 N N . LEU A 1 88 ? 7.666 -3.454 -15.928 1.00 89.81 88 LEU A N 1
ATOM 695 C CA . LEU A 1 88 ? 7.090 -4.574 -15.185 1.00 89.81 88 LEU A CA 1
ATOM 696 C C . LEU A 1 88 ? 6.449 -5.615 -16.107 1.00 89.81 88 LEU A C 1
ATOM 698 O O . LEU A 1 88 ? 6.520 -6.806 -15.807 1.00 89.81 88 LEU A O 1
ATOM 702 N N . ARG A 1 89 ? 5.881 -5.200 -17.244 1.00 90.00 89 ARG A N 1
ATOM 703 C CA . ARG A 1 89 ? 5.392 -6.120 -18.278 1.00 90.00 89 ARG A CA 1
ATOM 704 C C . ARG A 1 89 ? 6.486 -7.090 -18.722 1.00 90.00 89 ARG A C 1
ATOM 706 O O . ARG A 1 89 ? 6.233 -8.289 -18.796 1.00 90.00 89 ARG A O 1
ATOM 713 N N . ASP A 1 90 ? 7.694 -6.598 -18.987 1.00 89.44 90 ASP A N 1
ATOM 714 C CA . ASP A 1 90 ? 8.812 -7.442 -19.419 1.00 89.44 90 ASP A CA 1
ATOM 715 C C . ASP A 1 90 ? 9.310 -8.347 -18.292 1.00 89.44 90 ASP A C 1
ATOM 717 O O . ASP A 1 90 ? 9.541 -9.540 -18.513 1.00 89.44 90 ASP A O 1
ATOM 721 N N . VAL A 1 91 ? 9.406 -7.806 -17.071 1.00 89.19 91 VAL A N 1
ATOM 722 C CA . VAL A 1 91 ? 9.782 -8.565 -15.867 1.00 89.19 91 VAL A CA 1
ATOM 723 C C . VAL A 1 91 ? 8.828 -9.737 -15.650 1.00 89.19 91 VAL A C 1
ATOM 725 O O . VAL A 1 91 ? 9.265 -10.869 -15.434 1.00 89.19 91 VAL A O 1
ATOM 728 N N . PHE A 1 92 ? 7.524 -9.492 -15.763 1.00 88.12 92 PHE A N 1
ATOM 729 C CA . PHE A 1 92 ? 6.477 -10.468 -15.489 1.00 88.12 92 PHE A CA 1
ATOM 730 C C . PHE A 1 92 ? 5.958 -11.199 -16.735 1.00 88.12 92 PHE A C 1
ATOM 732 O O . PHE A 1 92 ? 5.039 -12.001 -16.607 1.00 88.12 92 PHE A O 1
ATOM 739 N N . ARG A 1 93 ? 6.569 -11.043 -17.924 1.00 89.06 93 ARG A N 1
ATOM 740 C CA . ARG A 1 93 ? 6.057 -11.642 -19.182 1.00 89.06 93 ARG A CA 1
ATOM 741 C C . ARG A 1 93 ? 5.905 -13.166 -19.152 1.00 89.06 93 ARG A C 1
ATOM 743 O O . ARG A 1 93 ? 5.203 -13.743 -19.973 1.00 89.06 93 ARG A O 1
ATOM 750 N N . HIS A 1 94 ? 6.643 -13.818 -18.258 1.00 88.00 94 HIS A N 1
ATOM 751 C CA . HIS A 1 94 ? 6.667 -15.268 -18.086 1.00 88.00 94 HIS A CA 1
ATOM 752 C C . HIS A 1 94 ? 5.607 -15.774 -17.093 1.00 88.00 94 HIS A C 1
ATOM 754 O O . HIS A 1 94 ? 5.415 -16.982 -16.964 1.00 88.00 94 HIS A O 1
ATOM 760 N N . LEU A 1 95 ? 4.926 -14.871 -16.383 1.00 87.75 95 LEU A N 1
ATOM 761 C CA . LEU A 1 95 ? 3.875 -15.192 -15.427 1.00 87.75 95 LEU A CA 1
ATOM 762 C C . LEU A 1 95 ? 2.508 -15.070 -16.096 1.00 87.75 95 LEU A C 1
ATOM 764 O O . LEU A 1 95 ? 2.143 -14.028 -16.629 1.00 87.75 95 LEU A O 1
ATOM 768 N N . LYS A 1 96 ? 1.746 -16.165 -16.058 1.00 83.50 96 LYS A N 1
ATOM 769 C CA . LYS A 1 96 ? 0.342 -16.171 -16.481 1.00 83.50 96 LYS A CA 1
ATOM 770 C C . LYS A 1 96 ? -0.529 -15.530 -15.402 1.00 83.50 96 LYS A C 1
ATOM 772 O O . LYS A 1 96 ? -0.207 -15.605 -14.215 1.00 83.50 96 LYS A O 1
ATOM 777 N N . GLU A 1 97 ? -1.655 -14.960 -15.812 1.00 81.00 97 GLU A N 1
ATOM 778 C CA . GLU A 1 97 ? -2.644 -14.389 -14.896 1.00 81.00 97 GLU A CA 1
ATOM 779 C C . GLU A 1 97 ? -3.030 -15.384 -13.788 1.00 81.00 97 GLU A C 1
ATOM 781 O O . GLU A 1 97 ? -3.172 -16.589 -14.015 1.00 81.00 97 GLU A O 1
ATOM 786 N N . GLY A 1 98 ? -3.132 -14.885 -12.554 1.00 78.94 98 GLY A N 1
ATOM 787 C CA . GLY A 1 98 ? -3.440 -15.697 -11.373 1.00 78.94 98 GLY A CA 1
ATOM 788 C C . GLY A 1 98 ? -2.305 -16.605 -10.878 1.00 78.94 98 GLY A C 1
ATOM 789 O O . GLY A 1 98 ? -2.491 -17.312 -9.887 1.00 78.94 98 GLY A O 1
ATOM 790 N N . LYS A 1 99 ? -1.126 -16.606 -11.517 1.00 80.44 99 LYS A N 1
ATOM 791 C CA . LYS A 1 99 ? 0.044 -17.364 -11.048 1.00 80.44 99 LYS A CA 1
ATOM 792 C C . LYS A 1 99 ? 0.983 -16.485 -10.227 1.00 80.44 99 LYS A C 1
ATOM 794 O O . LYS A 1 99 ? 1.178 -15.308 -10.511 1.00 80.44 99 LYS A O 1
ATOM 799 N N . LYS A 1 100 ? 1.582 -17.092 -9.204 1.00 77.75 100 LYS A N 1
ATOM 800 C CA . LYS A 1 100 ? 2.661 -16.515 -8.396 1.00 77.75 100 LYS A CA 1
ATOM 801 C C . LYS A 1 100 ? 3.943 -17.278 -8.713 1.00 77.75 100 LYS A C 1
ATOM 803 O O . LYS A 1 100 ? 3.880 -18.477 -8.986 1.00 77.75 100 LYS A O 1
ATOM 808 N N . LYS A 1 101 ? 5.086 -16.597 -8.692 1.00 67.44 101 LYS A N 1
ATOM 809 C CA . LYS A 1 101 ? 6.391 -17.260 -8.736 1.00 67.44 101 LYS A CA 1
ATOM 810 C C . LYS A 1 101 ? 6.734 -17.692 -7.309 1.00 67.44 101 LYS A C 1
ATOM 812 O O . LYS A 1 101 ? 6.714 -16.840 -6.424 1.00 67.44 101 LYS A O 1
ATOM 817 N N . CYS A 1 102 ? 6.918 -18.996 -7.111 1.00 49.06 102 CYS A N 1
ATOM 818 C CA . CYS A 1 102 ? 7.384 -19.579 -5.853 1.00 49.06 102 CYS A CA 1
ATOM 819 C C . CYS A 1 102 ? 8.861 -19.263 -5.624 1.00 49.06 102 CYS A C 1
ATOM 821 O O . CYS A 1 102 ? 9.599 -19.184 -6.636 1.00 49.06 102 CYS A O 1
#